Protein AF-A0A3M1FI70-F1 (afdb_monomer)

Radius of gyration: 11.57 Å; Cα contacts (8 Å, |Δi|>4): 146; chains: 1; bounding box: 29×30×27 Å

pLDDT: mean 91.25, std 9.16, range [39.53, 97.38]

Structure (mmCIF, N/CA/C/O backbone):
data_AF-A0A3M1FI70-F1
#
_entry.id   AF-A0A3M1FI70-F1
#
loop_
_atom_site.group_PDB
_atom_site.id
_atom_site.type_symbol
_atom_site.label_atom_id
_atom_site.label_alt_id
_atom_site.label_comp_id
_atom_site.label_asym_id
_atom_site.label_entity_id
_atom_site.label_seq_id
_atom_site.pdbx_PDB_ins_code
_atom_site.Cartn_x
_atom_site.Cartn_y
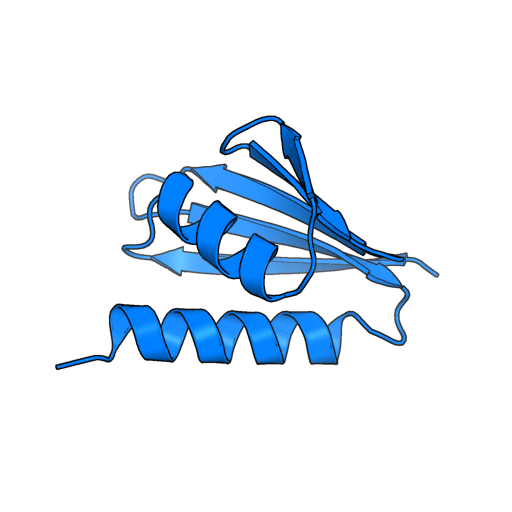_atom_site.Cartn_z
_atom_site.occupancy
_atom_site.B_iso_or_equiv
_atom_site.auth_seq_id
_atom_site.auth_comp_id
_atom_site.auth_asym_id
_atom_site.auth_atom_id
_atom_site.pdbx_PDB_model_num
ATOM 1 N N . MET A 1 1 ? 8.588 10.198 -16.537 1.00 64.44 1 MET A N 1
ATOM 2 C CA . MET A 1 1 ? 7.212 10.642 -16.244 1.00 64.44 1 MET A CA 1
ATOM 3 C C . MET A 1 1 ? 6.824 9.999 -14.923 1.00 64.44 1 MET A C 1
ATOM 5 O O . MET A 1 1 ? 7.309 8.898 -14.676 1.00 64.44 1 MET A O 1
ATOM 9 N N . TYR A 1 2 ? 6.105 10.703 -14.049 1.00 72.81 2 TYR A N 1
ATOM 10 C CA . TYR A 1 2 ? 5.507 10.062 -12.877 1.00 72.81 2 TYR A CA 1
ATOM 11 C C . TYR A 1 2 ? 4.127 9.579 -13.288 1.00 72.81 2 TYR A C 1
ATOM 13 O O . TYR A 1 2 ? 3.379 10.360 -13.876 1.00 72.81 2 TYR A O 1
ATOM 21 N N . ASP A 1 3 ? 3.843 8.319 -13.006 1.00 86.69 3 ASP A N 1
ATOM 22 C CA . ASP A 1 3 ? 2.532 7.720 -13.193 1.00 86.69 3 ASP A CA 1
ATOM 23 C C . ASP A 1 3 ? 1.879 7.506 -11.821 1.00 86.69 3 ASP A C 1
ATOM 25 O O . ASP A 1 3 ? 2.527 7.677 -10.776 1.00 86.69 3 ASP A O 1
ATOM 29 N N . SER A 1 4 ? 0.569 7.288 -11.792 1.00 90.94 4 SER A N 1
ATOM 30 C CA . SER A 1 4 ? -0.190 7.249 -10.546 1.00 90.94 4 SER A CA 1
ATOM 31 C C . SER A 1 4 ? -1.313 6.236 -10.616 1.00 90.94 4 SER A C 1
ATOM 33 O O . SER A 1 4 ? -2.153 6.300 -11.507 1.00 90.94 4 SER A O 1
ATOM 35 N N . ASP A 1 5 ? -1.362 5.362 -9.619 1.00 94.25 5 ASP A N 1
ATOM 36 C CA . ASP A 1 5 ? -2.382 4.324 -9.506 1.00 94.25 5 ASP A CA 1
ATOM 37 C C . ASP A 1 5 ? -2.867 4.221 -8.057 1.00 94.25 5 ASP A C 1
ATOM 39 O O . ASP A 1 5 ? -2.224 4.720 -7.134 1.00 94.25 5 ASP A O 1
ATOM 43 N N . SER A 1 6 ? -4.044 3.646 -7.843 1.00 95.06 6 SER A N 1
ATOM 44 C CA . SER A 1 6 ? -4.695 3.596 -6.536 1.00 95.06 6 SER A CA 1
ATOM 45 C C . SER A 1 6 ? -5.192 2.194 -6.241 1.00 95.06 6 SER A C 1
ATOM 47 O O . SER A 1 6 ? -6.024 1.656 -6.968 1.00 95.06 6 SER A O 1
ATOM 49 N N . LEU A 1 7 ? -4.737 1.632 -5.124 1.00 94.50 7 LEU A N 1
ATOM 50 C CA . LEU A 1 7 ? -5.088 0.280 -4.724 1.00 94.50 7 LEU A CA 1
ATOM 51 C C . LEU A 1 7 ? -6.051 0.287 -3.524 1.00 94.50 7 LEU A C 1
ATOM 53 O O . LEU A 1 7 ? -5.649 0.666 -2.417 1.00 94.50 7 LEU A O 1
ATOM 57 N N . PRO A 1 8 ? -7.308 -0.161 -3.692 1.00 94.31 8 PRO A N 1
ATOM 58 C CA . PRO A 1 8 ? -8.219 -0.355 -2.573 1.00 94.31 8 PRO A CA 1
ATOM 59 C C . PRO A 1 8 ? -7.802 -1.574 -1.741 1.00 94.31 8 PRO A C 1
ATOM 61 O O . PRO A 1 8 ? -7.646 -2.679 -2.257 1.00 94.31 8 PRO A O 1
ATOM 64 N N . CYS A 1 9 ? -7.655 -1.376 -0.435 1.00 93.62 9 CYS A N 1
ATOM 65 C CA . CYS A 1 9 ? -7.233 -2.387 0.532 1.00 93.62 9 CYS A CA 1
ATOM 66 C C . CYS A 1 9 ? -8.305 -2.549 1.625 1.00 93.62 9 CYS A C 1
ATOM 68 O O . CYS A 1 9 ? -8.160 -2.001 2.726 1.00 93.62 9 CYS A O 1
ATOM 70 N N . PRO A 1 10 ? -9.400 -3.279 1.343 1.00 93.19 10 PRO A N 1
ATOM 71 C CA . PRO A 1 10 ? -10.445 -3.515 2.331 1.00 93.19 10 PRO A CA 1
ATOM 72 C C . PRO A 1 10 ? -9.902 -4.324 3.518 1.00 93.19 10 PRO A C 1
ATOM 74 O O . PRO A 1 10 ? -9.106 -5.247 3.356 1.00 93.19 10 PRO A O 1
ATOM 77 N N . GLY A 1 11 ? -10.324 -3.972 4.729 1.00 91.62 11 GLY A N 1
ATOM 78 C CA . GLY A 1 11 ? -9.911 -4.585 5.992 1.00 91.62 11 GLY A CA 1
ATOM 79 C C . GLY A 1 11 ? -8.524 -4.169 6.496 1.00 91.62 11 GLY A C 1
ATOM 80 O O . GLY A 1 11 ? -8.142 -4.551 7.605 1.00 91.62 11 GLY A O 1
ATOM 81 N N . LEU A 1 12 ? -7.774 -3.375 5.728 1.00 94.25 12 LEU A N 1
ATOM 82 C CA . LEU A 1 12 ? -6.474 -2.855 6.137 1.00 94.25 12 LEU A CA 1
ATOM 83 C C . LEU A 1 12 ? -6.649 -1.522 6.874 1.00 94.25 12 LEU A C 1
ATOM 85 O O . LEU A 1 12 ? -7.403 -0.656 6.443 1.00 94.25 12 LEU A O 1
ATOM 89 N N . THR A 1 13 ? -5.947 -1.343 7.992 1.00 95.62 13 THR A N 1
ATOM 90 C CA . THR A 1 13 ? -5.941 -0.067 8.723 1.00 95.62 13 THR A CA 1
ATOM 91 C C . THR A 1 13 ? -4.824 0.846 8.210 1.00 95.62 13 THR A C 1
ATOM 93 O O . THR A 1 13 ? -3.811 0.337 7.723 1.00 95.62 13 THR A O 1
ATOM 96 N N . PRO A 1 14 ? -4.924 2.179 8.391 1.00 95.75 14 PRO A N 1
ATOM 97 C CA . PRO A 1 14 ? -3.858 3.104 7.997 1.00 95.75 14 PRO A CA 1
ATOM 98 C C . PRO A 1 14 ? -2.491 2.777 8.610 1.00 95.75 14 PRO A C 1
ATOM 100 O O . PRO A 1 14 ? -1.465 2.861 7.942 1.00 95.75 14 PRO A O 1
ATOM 103 N N . GLU A 1 15 ? -2.475 2.330 9.869 1.00 95.44 15 GLU A N 1
ATOM 104 C CA . GLU A 1 15 ? -1.251 1.903 10.557 1.00 95.44 15 GLU A CA 1
ATOM 105 C C . GLU A 1 15 ? -0.602 0.688 9.875 1.00 95.44 15 GLU A C 1
ATOM 107 O O . GLU A 1 15 ? 0.614 0.657 9.673 1.00 95.44 15 GLU A O 1
ATOM 112 N N . ARG A 1 16 ? -1.405 -0.312 9.487 1.00 94.75 16 ARG A N 1
ATOM 113 C CA . ARG A 1 16 ? -0.899 -1.501 8.790 1.00 94.75 16 ARG A CA 1
ATOM 114 C C . ARG A 1 16 ? -0.448 -1.168 7.376 1.00 94.75 16 ARG A C 1
ATOM 116 O O . ARG A 1 16 ? 0.632 -1.594 6.982 1.00 94.75 16 ARG A O 1
ATOM 123 N N . ALA A 1 17 ? -1.213 -0.356 6.651 1.00 95.38 17 ALA A N 1
ATOM 124 C CA . ALA A 1 17 ? -0.828 0.128 5.330 1.00 95.38 17 ALA A CA 1
ATOM 125 C C . ALA A 1 17 ? 0.527 0.848 5.369 1.00 95.38 17 ALA A C 1
ATOM 127 O O . ALA A 1 17 ? 1.422 0.508 4.595 1.00 95.38 17 ALA A O 1
ATOM 128 N N . GLU A 1 18 ? 0.735 1.750 6.334 1.00 96.75 18 GLU A N 1
ATOM 129 C CA . GLU A 1 18 ? 2.030 2.405 6.540 1.00 96.75 18 GLU A CA 1
ATOM 130 C C . GLU A 1 18 ? 3.135 1.378 6.823 1.00 96.75 18 GLU A C 1
ATOM 132 O O . GLU A 1 18 ? 4.204 1.425 6.213 1.00 96.75 18 GLU A O 1
ATOM 137 N N . ALA A 1 19 ? 2.892 0.417 7.718 1.00 95.75 19 ALA A N 1
ATOM 138 C CA . ALA A 1 19 ? 3.871 -0.614 8.045 1.00 95.75 19 ALA A CA 1
ATOM 139 C C . ALA A 1 19 ? 4.260 -1.468 6.824 1.00 95.75 19 ALA A C 1
ATOM 141 O O . ALA A 1 19 ? 5.442 -1.784 6.654 1.00 95.75 19 ALA A O 1
AT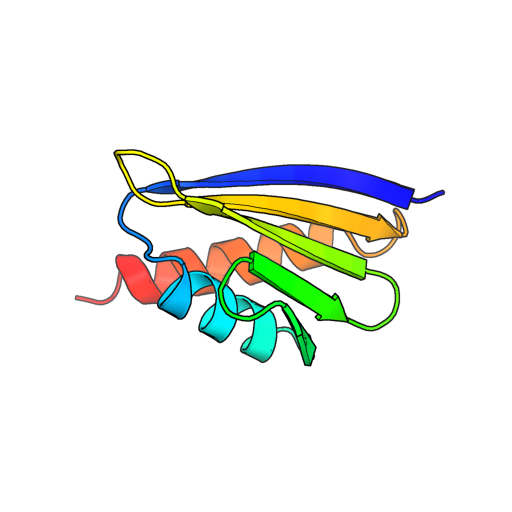OM 142 N N . LEU A 1 20 ? 3.301 -1.812 5.960 1.00 95.00 20 LEU A N 1
ATOM 143 C CA . LEU A 1 20 ? 3.544 -2.535 4.712 1.00 95.00 20 LEU A CA 1
ATOM 144 C C . LEU A 1 20 ? 4.356 -1.696 3.719 1.00 95.00 20 LEU A C 1
ATOM 146 O O . LEU A 1 20 ? 5.350 -2.182 3.180 1.00 95.00 20 LEU A O 1
ATOM 150 N N . LEU A 1 21 ? 4.011 -0.422 3.535 1.00 95.31 21 LEU A N 1
ATOM 151 C CA . LEU A 1 21 ? 4.749 0.476 2.643 1.00 95.31 21 LEU A CA 1
ATOM 152 C C . LEU A 1 21 ? 6.183 0.727 3.134 1.00 95.31 21 LEU A C 1
ATOM 154 O O . LEU A 1 21 ? 7.123 0.787 2.342 1.00 95.31 21 LEU A O 1
ATOM 158 N N . ARG A 1 22 ? 6.394 0.781 4.451 1.00 94.81 22 ARG A N 1
ATOM 159 C CA . ARG A 1 22 ? 7.739 0.857 5.041 1.00 94.81 22 ARG A CA 1
ATOM 160 C C . ARG A 1 22 ? 8.581 -0.384 4.748 1.00 94.81 22 ARG A C 1
ATOM 162 O O . ARG A 1 22 ? 9.792 -0.262 4.572 1.00 94.81 22 ARG A O 1
ATOM 169 N N . ARG A 1 23 ? 7.974 -1.575 4.644 1.00 94.12 23 ARG A N 1
ATOM 170 C CA . ARG A 1 23 ? 8.680 -2.809 4.230 1.00 94.12 23 ARG A CA 1
ATOM 171 C C . ARG A 1 23 ? 9.156 -2.745 2.773 1.00 94.12 23 ARG A C 1
ATOM 173 O O . ARG A 1 23 ? 10.148 -3.392 2.450 1.00 94.12 23 ARG A O 1
ATOM 180 N N . LEU A 1 24 ? 8.520 -1.926 1.932 1.00 91.56 24 LEU A N 1
ATOM 181 C CA . LEU A 1 24 ? 8.947 -1.647 0.553 1.00 91.56 24 LEU A CA 1
ATOM 182 C C . LEU A 1 24 ? 10.096 -0.628 0.459 1.00 91.56 24 LEU A C 1
ATOM 184 O O . LEU A 1 24 ? 10.560 -0.326 -0.638 1.00 91.56 24 LEU A O 1
ATOM 188 N N . GLY A 1 25 ? 10.576 -0.114 1.595 1.00 91.38 25 GLY A N 1
ATOM 189 C CA . GLY A 1 25 ? 11.675 0.850 1.655 1.00 91.38 25 GLY A CA 1
ATOM 190 C C . GLY A 1 25 ? 11.233 2.311 1.730 1.00 91.38 25 GLY A C 1
ATOM 191 O O . GLY A 1 25 ? 12.060 3.191 1.500 1.00 91.38 25 GLY A O 1
ATOM 192 N N . ALA A 1 26 ? 9.966 2.584 2.054 1.00 92.38 26 ALA A N 1
ATOM 193 C CA . ALA A 1 26 ? 9.497 3.944 2.293 1.00 92.38 26 ALA A CA 1
ATOM 194 C C . ALA A 1 26 ? 9.857 4.456 3.697 1.00 92.38 26 ALA A C 1
ATOM 196 O O . ALA A 1 26 ? 9.787 3.728 4.693 1.00 92.38 26 ALA A O 1
ATOM 197 N N . GLY A 1 27 ? 10.189 5.741 3.782 1.00 94.12 27 GLY A N 1
ATOM 198 C CA . GLY A 1 27 ? 10.174 6.522 5.013 1.00 94.12 27 GLY A CA 1
ATOM 199 C C . GLY A 1 27 ? 8.792 7.121 5.270 1.00 94.12 27 GLY A C 1
ATOM 200 O O . GLY A 1 27 ? 8.038 7.388 4.338 1.00 94.12 27 GLY A O 1
ATOM 201 N N . VAL A 1 28 ? 8.452 7.344 6.540 1.00 94.62 28 VAL A N 1
ATOM 202 C CA . VAL A 1 28 ? 7.211 8.043 6.909 1.00 94.62 28 VAL A CA 1
ATOM 203 C C . VAL A 1 28 ? 7.426 9.539 6.731 1.00 94.62 28 VAL A C 1
ATOM 205 O O . VAL A 1 28 ? 8.305 10.104 7.383 1.00 94.62 28 VAL A O 1
ATOM 208 N N . SER A 1 29 ? 6.627 10.156 5.863 1.00 93.81 29 SER A N 1
ATOM 209 C CA . SER A 1 29 ? 6.616 11.608 5.662 1.00 93.81 29 SER A CA 1
ATOM 210 C C . SER A 1 29 ? 5.549 12.241 6.560 1.00 93.81 29 SER A C 1
ATOM 212 O O . SER A 1 29 ? 5.841 13.144 7.342 1.00 93.81 29 SER A O 1
ATOM 214 N N . GLU A 1 30 ? 4.343 11.658 6.570 1.00 93.75 30 GLU A N 1
ATOM 215 C CA . GLU A 1 30 ? 3.241 12.026 7.461 1.00 93.75 30 GLU A CA 1
ATOM 216 C C . GLU A 1 30 ? 2.600 10.769 8.053 1.00 93.75 30 GLU A C 1
ATOM 218 O O . GLU A 1 30 ? 2.172 9.863 7.337 1.00 93.75 30 GLU A O 1
ATOM 223 N N . LYS A 1 31 ? 2.542 10.698 9.383 1.00 93.81 31 LYS A N 1
ATOM 224 C CA . LYS A 1 31 ? 2.128 9.484 10.091 1.00 93.81 31 LYS A CA 1
ATOM 225 C C . LYS A 1 31 ? 0.699 9.072 9.725 1.00 93.81 31 LYS A C 1
ATOM 227 O O . LYS A 1 31 ? -0.227 9.851 9.917 1.00 93.81 31 LYS A O 1
ATOM 232 N N . HIS A 1 32 ? 0.548 7.822 9.293 1.00 92.31 32 HIS A N 1
ATOM 233 C CA . HIS A 1 32 ? -0.685 7.175 8.837 1.00 92.31 32 HIS A CA 1
ATOM 234 C C . HIS A 1 32 ? -1.342 7.828 7.612 1.00 92.31 32 HIS A C 1
ATOM 236 O O . HIS A 1 32 ? -2.482 7.497 7.298 1.00 92.31 32 HIS A O 1
ATOM 242 N N . THR A 1 33 ? -0.624 8.721 6.928 1.00 94.31 33 THR A N 1
ATOM 243 C CA . THR A 1 33 ? -1.159 9.507 5.811 1.00 94.31 33 THR A CA 1
ATOM 244 C C . THR A 1 33 ? -0.263 9.416 4.587 1.00 94.31 33 THR A C 1
ATOM 246 O O . THR A 1 33 ? -0.763 9.210 3.491 1.00 94.31 33 THR A O 1
ATOM 249 N N . ARG A 1 34 ? 1.059 9.558 4.737 1.00 95.69 34 ARG A N 1
ATOM 250 C CA . ARG A 1 34 ? 1.975 9.652 3.598 1.00 95.69 34 ARG A CA 1
ATOM 251 C C . ARG A 1 34 ? 3.333 9.036 3.885 1.00 95.69 34 ARG A C 1
ATOM 253 O O . ARG A 1 34 ? 3.961 9.284 4.918 1.00 95.69 34 ARG A O 1
ATOM 260 N N . VAL A 1 35 ? 3.834 8.299 2.906 1.00 96.31 35 VAL A N 1
ATOM 261 C CA . VAL A 1 35 ? 5.167 7.701 2.920 1.00 96.31 35 VAL A CA 1
ATOM 262 C C . VAL A 1 35 ? 5.901 7.996 1.618 1.00 96.31 35 VAL A C 1
ATOM 264 O O . VAL A 1 35 ? 5.290 8.194 0.570 1.00 96.31 35 VAL A O 1
ATOM 267 N N . GLU A 1 36 ? 7.225 8.032 1.687 1.00 95.88 36 GLU A N 1
ATOM 268 C CA . GLU A 1 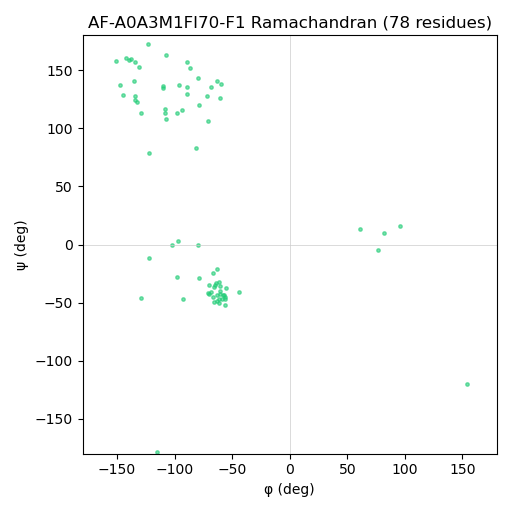36 ? 8.086 8.407 0.567 1.00 95.88 36 GLU A CA 1
ATOM 269 C C . GLU A 1 36 ? 9.251 7.432 0.448 1.00 95.88 36 GLU A C 1
ATOM 271 O O . GLU A 1 36 ? 9.966 7.163 1.414 1.00 95.88 36 GLU A O 1
ATOM 276 N N . GLY A 1 37 ? 9.440 6.892 -0.750 1.00 92.75 37 GLY A N 1
ATOM 277 C CA . GLY A 1 37 ? 10.575 6.061 -1.116 1.00 92.75 37 GLY A CA 1
ATOM 278 C C . GLY A 1 37 ? 11.434 6.725 -2.189 1.00 92.75 37 GLY A C 1
ATOM 279 O O . GLY A 1 37 ? 11.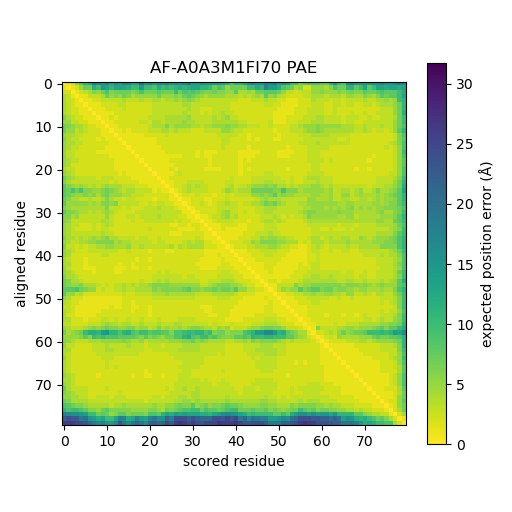192 7.845 -2.641 1.00 92.75 37 GLY A O 1
ATOM 280 N N . LEU A 1 38 ? 12.480 6.026 -2.623 1.00 90.25 38 LEU A N 1
ATOM 281 C CA . LEU A 1 38 ? 13.340 6.522 -3.695 1.00 90.25 38 LEU A CA 1
ATOM 282 C C . LEU A 1 38 ? 12.591 6.474 -5.031 1.00 90.25 38 LEU A C 1
ATOM 284 O O . LEU A 1 38 ? 12.401 5.403 -5.600 1.00 90.25 38 LEU A O 1
ATOM 288 N N . GLY A 1 39 ? 12.183 7.642 -5.529 1.00 90.69 39 GLY A N 1
ATOM 289 C CA . GLY A 1 39 ? 11.494 7.771 -6.815 1.00 90.69 39 GLY A CA 1
ATOM 290 C C . GLY A 1 39 ? 9.992 7.477 -6.772 1.00 90.69 39 GLY A C 1
ATOM 291 O O . GLY A 1 39 ? 9.373 7.393 -7.832 1.00 90.69 39 GLY A O 1
ATOM 292 N N . TRP A 1 40 ? 9.406 7.337 -5.580 1.00 94.56 40 TRP A N 1
ATOM 293 C CA . TRP A 1 40 ? 7.970 7.146 -5.408 1.00 94.56 40 TRP A CA 1
ATOM 294 C C . TRP A 1 40 ? 7.465 7.700 -4.074 1.00 94.56 40 TRP A C 1
ATOM 296 O O . TRP A 1 40 ? 8.219 7.835 -3.114 1.00 94.56 40 TRP A O 1
ATOM 306 N N . GLN A 1 41 ? 6.174 7.983 -4.001 1.00 95.69 41 GLN A N 1
ATOM 307 C CA . GLN A 1 41 ? 5.449 8.293 -2.773 1.00 95.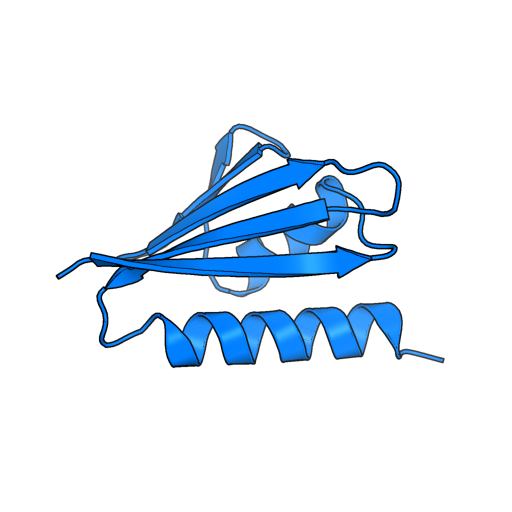69 41 GLN A CA 1
ATOM 308 C C . GLN A 1 41 ? 4.137 7.511 -2.756 1.00 95.69 41 GLN A C 1
ATOM 310 O O . GLN A 1 41 ? 3.635 7.120 -3.813 1.00 95.69 41 GLN A O 1
ATOM 315 N N . ALA A 1 42 ? 3.588 7.293 -1.567 1.00 96.75 42 ALA A N 1
ATOM 316 C CA . ALA A 1 42 ? 2.237 6.785 -1.427 1.00 96.75 42 ALA A CA 1
ATOM 317 C C . ALA A 1 42 ? 1.450 7.550 -0.364 1.00 96.75 42 ALA A C 1
ATOM 319 O O . ALA A 1 42 ? 1.984 7.889 0.695 1.00 96.75 42 ALA A O 1
ATOM 320 N N . GLU A 1 43 ? 0.180 7.789 -0.658 1.00 97.38 43 GLU A N 1
ATOM 321 C CA . GLU A 1 43 ? -0.789 8.418 0.232 1.00 97.38 43 GLU A CA 1
ATOM 322 C C . GLU A 1 43 ? -1.814 7.371 0.673 1.00 97.38 43 GLU A C 1
ATOM 324 O O . GLU A 1 43 ? -2.262 6.545 -0.119 1.00 97.38 43 GLU A O 1
ATOM 329 N N . ILE A 1 44 ? -2.141 7.371 1.959 1.00 97.25 44 ILE A N 1
ATOM 330 C CA . ILE A 1 44 ? -3.036 6.418 2.605 1.00 97.25 44 ILE A CA 1
ATOM 331 C C . ILE A 1 44 ? -4.328 7.164 2.919 1.00 97.25 44 ILE A C 1
ATOM 333 O O . I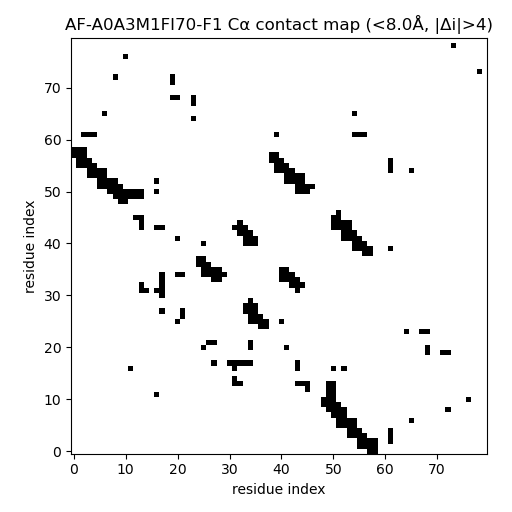LE A 1 44 ? -4.374 7.988 3.832 1.00 97.25 44 ILE A O 1
ATOM 337 N N . GLU A 1 45 ? -5.382 6.854 2.176 1.00 97.06 45 GLU A N 1
ATOM 338 C CA . GLU A 1 45 ? -6.711 7.410 2.387 1.00 97.06 45 GLU A CA 1
ATOM 339 C C . GLU A 1 45 ? -7.565 6.415 3.190 1.00 97.06 45 GLU A C 1
ATOM 341 O O . GLU A 1 45 ? -7.865 5.325 2.697 1.00 97.06 45 GLU A O 1
ATOM 346 N N . PRO A 1 46 ? -7.963 6.728 4.436 1.00 95.44 46 PRO A N 1
ATOM 347 C CA . PRO A 1 46 ? -8.883 5.883 5.187 1.00 95.44 46 PRO A CA 1
ATOM 348 C C . PRO A 1 46 ? -10.289 5.907 4.581 1.00 95.44 46 PRO A C 1
ATOM 350 O O . PRO A 1 46 ? -10.834 6.970 4.292 1.00 95.44 46 PRO A O 1
ATOM 353 N N . THR A 1 47 ? -10.901 4.731 4.463 1.00 95.31 47 THR A N 1
ATOM 354 C CA . THR A 1 47 ? -12.275 4.542 3.977 1.00 95.31 47 THR A CA 1
ATOM 355 C C . THR A 1 47 ? -13.122 3.794 5.007 1.00 95.31 47 THR A C 1
ATOM 357 O O . THR A 1 47 ? -12.610 3.314 6.019 1.00 95.31 47 THR A O 1
ATOM 360 N N . GLU A 1 48 ? -14.432 3.691 4.768 1.00 92.69 48 GLU A N 1
ATOM 361 C CA . GLU A 1 48 ? -15.355 2.974 5.665 1.00 92.69 48 GLU A CA 1
ATOM 362 C C . GLU A 1 48 ? -14.999 1.483 5.805 1.00 92.69 48 GLU A C 1
ATOM 364 O O . GLU A 1 48 ? -15.157 0.909 6.882 1.00 92.69 48 GLU A O 1
ATOM 369 N N . ASP A 1 49 ? -14.454 0.884 4.743 1.00 91.00 49 ASP A N 1
ATOM 370 C CA . ASP A 1 49 ? -14.118 -0.539 4.673 1.00 91.00 49 ASP A CA 1
ATOM 371 C C . ASP A 1 49 ? -12.618 -0.832 4.848 1.00 91.00 49 ASP A C 1
ATOM 373 O O . ASP A 1 49 ? -12.222 -1.995 4.807 1.00 91.00 49 ASP A O 1
ATOM 377 N N . GLY A 1 50 ? -11.756 0.174 5.039 1.00 94.62 50 GLY A N 1
ATOM 378 C CA . GLY A 1 50 ? -10.307 -0.016 5.167 1.00 94.62 50 GLY A CA 1
ATOM 379 C C . GLY A 1 50 ? -9.508 1.217 4.756 1.00 94.62 50 GLY A C 1
ATOM 380 O O . GLY A 1 50 ? -9.664 2.290 5.338 1.00 94.62 50 GLY A O 1
ATOM 381 N N . VAL A 1 51 ? -8.640 1.068 3.754 1.00 96.50 51 VAL A N 1
ATOM 382 C CA . VAL A 1 51 ? -7.906 2.189 3.148 1.00 96.50 51 VAL A CA 1
ATOM 383 C C . VAL A 1 51 ? -7.826 2.052 1.632 1.00 96.50 51 VAL A C 1
ATOM 385 O O . VAL A 1 51 ? -7.915 0.951 1.093 1.00 96.50 51 VAL A O 1
ATOM 388 N N . VAL A 1 52 ? -7.598 3.162 0.945 1.00 97.19 52 VAL A N 1
ATOM 389 C CA . VAL A 1 52 ? -7.095 3.203 -0.428 1.00 97.19 52 VAL A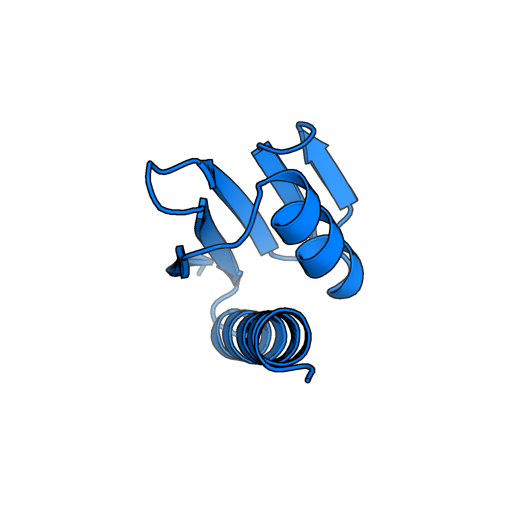 CA 1
ATOM 390 C C . VAL A 1 52 ? -5.675 3.750 -0.374 1.00 97.19 52 VAL A C 1
ATOM 392 O O . VAL A 1 52 ? -5.403 4.705 0.350 1.00 97.19 52 VAL A O 1
ATOM 395 N N . VAL A 1 53 ? -4.751 3.119 -1.094 1.00 96.62 53 VAL A N 1
ATOM 396 C CA . VAL A 1 53 ? -3.367 3.589 -1.184 1.00 96.62 53 VAL A CA 1
ATOM 397 C C . VAL A 1 53 ? -3.122 4.156 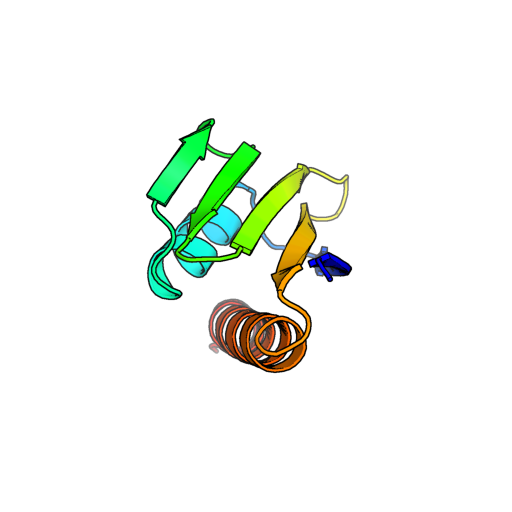-2.573 1.00 96.62 53 VAL A C 1
ATOM 399 O O . VAL A 1 53 ? -3.189 3.422 -3.555 1.00 96.62 53 VAL A O 1
ATOM 402 N N . HIS A 1 54 ? -2.831 5.449 -2.647 1.00 96.88 54 HIS A N 1
ATOM 403 C CA . HIS A 1 54 ? -2.511 6.158 -3.882 1.00 96.88 54 HIS A CA 1
ATOM 404 C C . HIS A 1 54 ? -1.001 6.174 -4.073 1.00 96.88 54 HIS A C 1
ATOM 406 O O . HIS A 1 54 ? -0.284 6.762 -3.270 1.00 96.88 54 HIS A O 1
ATOM 412 N N . PHE A 1 55 ? -0.508 5.526 -5.118 1.00 96.00 55 PHE A N 1
ATOM 413 C CA . PHE A 1 55 ? 0.901 5.490 -5.474 1.00 96.00 55 PHE A CA 1
ATOM 414 C C . PHE A 1 55 ? 1.207 6.542 -6.528 1.00 96.00 55 PHE A C 1
ATOM 416 O O . PHE A 1 55 ? 0.487 6.670 -7.512 1.00 96.00 55 PHE A O 1
ATOM 423 N N . HIS A 1 56 ? 2.327 7.237 -6.359 1.00 94.75 56 HIS A N 1
ATOM 424 C CA . HIS A 1 56 ? 2.900 8.110 -7.375 1.00 94.75 56 HIS A CA 1
ATOM 425 C C . HIS A 1 56 ? 4.363 7.735 -7.543 1.00 94.75 56 HIS A C 1
ATOM 427 O O . HIS A 1 56 ? 5.160 7.917 -6.621 1.00 94.75 56 HIS A O 1
ATOM 433 N N . ALA A 1 57 ? 4.734 7.194 -8.696 1.00 93.75 57 ALA A N 1
ATOM 434 C CA . ALA A 1 57 ? 6.070 6.654 -8.909 1.00 93.75 57 ALA A CA 1
ATOM 435 C C . ALA A 1 57 ? 6.566 6.939 -10.323 1.00 93.75 57 ALA A C 1
ATOM 437 O O . ALA A 1 57 ? 5.783 7.244 -11.220 1.00 93.75 57 ALA A O 1
ATOM 438 N N . HIS A 1 58 ? 7.880 6.868 -10.536 1.00 90.00 58 HIS A N 1
ATOM 439 C CA . HIS A 1 58 ? 8.390 6.813 -11.903 1.00 90.00 58 HIS A CA 1
ATOM 440 C C . HIS A 1 58 ? 7.824 5.577 -12.614 1.00 90.00 58 HIS A C 1
ATOM 442 O O . HIS A 1 58 ? 7.790 4.495 -12.034 1.00 90.00 58 HIS A O 1
ATOM 448 N N . ASP A 1 59 ? 7.424 5.756 -13.872 1.00 79.56 59 ASP A N 1
ATOM 449 C CA . ASP A 1 59 ? 6.804 4.741 -14.744 1.00 79.56 59 ASP A CA 1
ATOM 450 C C . ASP A 1 59 ? 7.508 3.364 -14.664 1.00 79.56 59 ASP A C 1
ATOM 452 O O . ASP A 1 59 ? 6.895 2.320 -14.491 1.00 79.56 59 ASP A O 1
ATOM 456 N N . GLU A 1 60 ? 8.842 3.379 -14.622 1.00 84.38 60 GLU A N 1
ATOM 457 C CA . GLU A 1 60 ? 9.705 2.189 -14.582 1.00 84.38 60 GLU A CA 1
ATOM 458 C C . GLU A 1 60 ? 9.535 1.308 -13.330 1.00 84.38 60 GLU A C 1
ATOM 460 O O . GLU A 1 60 ? 9.948 0.147 -13.334 1.00 84.38 60 GLU A O 1
ATOM 465 N N . ILE A 1 61 ? 8.993 1.862 -12.241 1.00 90.00 61 ILE A N 1
ATOM 466 C CA . ILE A 1 61 ? 8.912 1.195 -10.935 1.00 90.00 61 ILE A CA 1
ATOM 467 C C . ILE A 1 61 ? 7.483 1.060 -10.402 1.00 90.00 61 ILE A C 1
ATOM 469 O O . ILE A 1 61 ? 7.298 0.326 -9.432 1.00 90.00 61 ILE A O 1
ATOM 473 N N . LEU A 1 62 ? 6.490 1.736 -10.995 1.00 91.44 62 LEU A N 1
ATOM 474 C CA . LEU A 1 62 ? 5.119 1.752 -10.473 1.00 91.44 62 LEU A CA 1
ATOM 475 C C . LEU A 1 62 ? 4.507 0.345 -10.447 1.00 91.44 62 LEU A C 1
ATOM 477 O O . LEU A 1 62 ? 4.064 -0.103 -9.392 1.00 91.44 62 LEU A O 1
ATOM 481 N N . ASP A 1 63 ? 4.571 -0.384 -11.561 1.00 91.19 63 ASP A N 1
ATOM 482 C CA . ASP A 1 63 ? 4.012 -1.738 -11.664 1.00 91.19 63 ASP A CA 1
ATOM 483 C C . ASP A 1 63 ? 4.655 -2.718 -10.670 1.00 91.19 63 ASP A C 1
ATOM 485 O O . ASP A 1 63 ? 3.975 -3.525 -10.031 1.00 91.19 63 ASP A O 1
ATOM 489 N N . ASP A 1 64 ? 5.983 -2.663 -10.510 1.00 92.88 64 ASP A N 1
ATOM 490 C CA . ASP A 1 64 ? 6.681 -3.541 -9.566 1.00 92.88 64 ASP A CA 1
ATOM 491 C C . ASP A 1 64 ? 6.371 -3.163 -8.112 1.00 92.88 64 ASP A C 1
ATOM 493 O O . ASP A 1 64 ? 6.252 -4.044 -7.259 1.00 92.88 64 ASP A O 1
ATOM 497 N N . LEU A 1 65 ? 6.195 -1.871 -7.829 1.00 93.06 65 LEU A N 1
ATOM 498 C CA . LEU A 1 65 ? 5.807 -1.371 -6.516 1.00 93.06 65 LEU A CA 1
ATOM 499 C C . LEU A 1 65 ? 4.395 -1.831 -6.136 1.00 93.06 65 LEU A C 1
ATOM 501 O O . LEU A 1 65 ? 4.224 -2.398 -5.054 1.00 93.06 65 LEU A O 1
ATOM 505 N N . LEU A 1 66 ? 3.423 -1.647 -7.034 1.00 93.44 66 LEU A N 1
ATOM 506 C CA . LEU A 1 66 ? 2.041 -2.102 -6.865 1.00 93.44 66 LEU A CA 1
ATOM 507 C C . LEU A 1 66 ? 2.005 -3.609 -6.615 1.00 93.44 66 LEU A C 1
ATOM 509 O O . LEU A 1 66 ? 1.521 -4.051 -5.574 1.00 93.44 66 LEU A O 1
ATOM 513 N N . ARG A 1 67 ? 2.654 -4.391 -7.486 1.00 93.69 67 ARG A N 1
ATOM 514 C CA . ARG A 1 67 ? 2.705 -5.853 -7.369 1.00 93.69 67 ARG A CA 1
ATOM 515 C C . ARG A 1 67 ? 3.298 -6.317 -6.039 1.00 93.69 67 ARG A C 1
ATOM 517 O O . ARG A 1 67 ? 2.811 -7.274 -5.437 1.00 93.69 67 ARG A O 1
ATOM 524 N N . ARG A 1 68 ? 4.385 -5.691 -5.576 1.00 94.56 68 ARG A N 1
ATOM 525 C CA . ARG A 1 68 ? 4.995 -6.046 -4.283 1.00 94.56 68 ARG A CA 1
ATOM 526 C C . ARG A 1 68 ? 4.089 -5.668 -3.120 1.00 94.56 68 ARG A C 1
ATOM 528 O O . ARG A 1 68 ? 3.985 -6.440 -2.170 1.00 94.56 68 ARG A O 1
ATOM 535 N N . PHE A 1 69 ? 3.446 -4.504 -3.180 1.00 94.62 69 PHE A N 1
ATOM 536 C CA . PHE A 1 69 ? 2.503 -4.085 -2.152 1.00 94.62 69 PHE A CA 1
ATOM 537 C C . PHE A 1 69 ? 1.318 -5.051 -2.058 1.00 94.62 69 PHE A C 1
ATOM 539 O O . PHE A 1 69 ? 1.031 -5.540 -0.968 1.00 94.62 69 PHE A O 1
ATOM 546 N N . GLU A 1 70 ? 0.719 -5.425 -3.189 1.00 93.75 70 GLU A N 1
ATOM 547 C CA . GLU A 1 70 ? -0.350 -6.426 -3.256 1.00 93.75 70 GLU A CA 1
ATOM 548 C C . GLU A 1 70 ? 0.070 -7.764 -2.639 1.00 93.75 70 GLU A C 1
ATOM 550 O O . GLU A 1 70 ? -0.658 -8.314 -1.820 1.00 93.75 70 GLU A O 1
ATOM 555 N N . GLN A 1 71 ? 1.276 -8.262 -2.941 1.00 93.19 71 GLN A N 1
ATOM 556 C CA . GLN A 1 71 ? 1.798 -9.492 -2.327 1.00 93.19 71 GLN A CA 1
ATOM 557 C C . GLN A 1 71 ? 1.929 -9.386 -0.802 1.00 93.19 71 GLN A C 1
ATOM 559 O O . GLN A 1 71 ? 1.725 -10.365 -0.080 1.00 93.19 71 GLN A O 1
ATOM 564 N N . HIS A 1 72 ? 2.296 -8.211 -0.292 1.00 92.38 72 HIS A N 1
ATOM 565 C CA . HIS A 1 72 ? 2.361 -7.974 1.143 1.00 92.38 72 HIS A CA 1
ATOM 566 C C . HIS A 1 72 ? 0.972 -7.911 1.785 1.00 92.38 72 HIS A C 1
ATOM 568 O O . HIS A 1 72 ? 0.798 -8.486 2.860 1.00 92.38 72 HIS A O 1
ATOM 574 N N . VAL A 1 73 ? 0.006 -7.255 1.135 1.00 92.31 73 VAL A N 1
ATOM 575 C CA . VAL A 1 73 ? -1.391 -7.186 1.589 1.00 92.31 73 VAL A CA 1
ATOM 576 C C . VAL A 1 73 ? -2.015 -8.579 1.594 1.00 92.31 73 VAL A C 1
ATOM 578 O O . VAL A 1 73 ? -2.560 -8.987 2.616 1.00 92.31 73 VAL A O 1
ATOM 581 N N . ASP A 1 74 ? -1.864 -9.344 0.511 1.00 90.31 74 ASP A N 1
ATOM 582 C CA . ASP A 1 74 ? -2.354 -10.721 0.399 1.00 90.31 74 ASP A CA 1
ATOM 583 C C . ASP A 1 74 ? -1.780 -11.608 1.508 1.00 90.31 74 ASP A C 1
ATOM 585 O O . ASP A 1 74 ? -2.515 -12.312 2.192 1.00 90.31 74 ASP A O 1
ATOM 589 N N . ARG A 1 75 ? -0.481 -11.494 1.798 1.00 88.44 75 ARG A N 1
ATOM 590 C CA . ARG A 1 75 ? 0.140 -12.243 2.897 1.00 88.44 75 ARG A CA 1
ATOM 591 C C . ARG A 1 75 ? -0.371 -11.831 4.280 1.00 88.44 75 ARG A C 1
ATOM 593 O O . ARG A 1 75 ? -0.445 -12.674 5.173 1.00 88.44 75 ARG A O 1
ATOM 600 N N . GLU A 1 76 ? -0.644 -10.547 4.493 1.00 87.19 76 GLU A N 1
ATOM 601 C CA . GLU A 1 76 ? -1.092 -10.032 5.791 1.00 87.19 76 GLU A CA 1
ATOM 602 C C . GLU A 1 76 ? -2.586 -10.298 6.040 1.00 87.19 76 GLU A C 1
ATOM 604 O O . GLU A 1 76 ? -2.987 -10.487 7.188 1.00 87.19 76 GLU A O 1
ATOM 609 N N . MET A 1 77 ? -3.388 -10.379 4.974 1.00 82.12 77 MET A N 1
ATOM 610 C CA . MET A 1 77 ? -4.836 -10.611 5.026 1.00 82.12 77 MET A CA 1
ATOM 611 C C . MET A 1 77 ? -5.232 -12.079 4.793 1.00 82.12 77 MET A C 1
ATOM 613 O O . MET A 1 77 ? -6.253 -12.527 5.308 1.00 82.12 77 MET A O 1
ATOM 617 N N . GLY A 1 78 ? -4.428 -12.838 4.047 1.00 72.19 78 GLY A N 1
ATOM 618 C CA . GLY A 1 78 ? -4.635 -14.248 3.697 1.00 72.19 78 GLY A CA 1
ATOM 619 C C . GLY A 1 78 ? -3.897 -15.248 4.594 1.00 72.19 78 GLY A C 1
ATOM 620 O O . GLY A 1 78 ? -3.949 -16.451 4.346 1.00 72.19 78 GLY A O 1
ATOM 621 N N . GLY A 1 79 ? -3.202 -14.783 5.636 1.00 52.50 79 GLY A N 1
ATOM 622 C CA . GLY A 1 79 ? -2.477 -15.636 6.579 1.00 52.50 79 GLY A CA 1
ATOM 623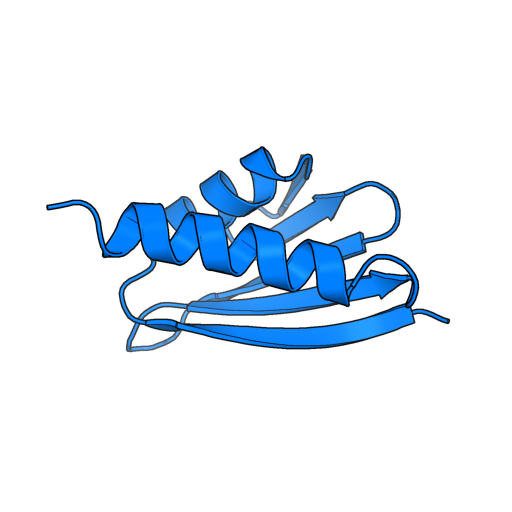 C C . GLY A 1 79 ? -3.369 -16.253 7.660 1.00 52.50 79 GLY A C 1
ATOM 624 O O . GLY A 1 79 ? -3.407 -15.736 8.778 1.00 52.50 79 GLY A O 1
ATOM 625 N N . ALA A 1 80 ? -4.028 -17.369 7.334 1.00 39.53 80 ALA A N 1
ATOM 626 C CA . ALA A 1 80 ? -4.554 -18.363 8.277 1.00 39.53 80 ALA A CA 1
ATOM 627 C C . ALA A 1 80 ? -3.816 -19.699 8.110 1.00 39.53 80 ALA A C 1
ATOM 629 O O . ALA A 1 80 ? -3.552 -20.086 6.949 1.00 39.53 80 ALA A O 1
#

Solvent-accessible surface area (backbone atoms only — not comparable to full-atom values): 4387 Å² total; per-residue (Å²): 109,76,43,74,54,73,48,80,36,73,79,36,48,43,66,55,52,47,55,54,47,38,74,76,60,29,44,79,76,39,89,56,38,29,33,38,38,94,68,30,38,37,38,44,43,80,50,100,61,21,26,34,39,38,39,40,18,36,61,94,47,37,67,62,50,52,53,52,49,50,54,50,50,47,53,73,74,64,69,123

Secondary structure (DSSP, 8-state):
-EEEEEEEEET--HHHHHHHHHHTTPEEEETTTEEEETTEEEEEEEETTEEEEEEEEEHHHHHHHHHHHHHHHHHHHS--

Sequence (80 aa):
MYDSDSLPCPGLTPERAEALLRRLGAGVSEKHTRVEGLGWQAEIEPTEDGVVVHFHAHDEILDDLLRRFEQHVDREMGGA

Foldseek 3Di:
DKDKDKADQFPAALQRLVVLVVVVVWDPPDRSAKTDHDFKIWGWAADPRYTMIMIIGDPVCPVVSVVSSVVSSCCVVVPD

Nearest PDB structures (foldseek):
  2j3t-assembly1_C  TM=4.754E-01  e=8.181E-01  Mus musculus
  5x1k-assembly1_A  TM=5.601E-01  e=4.280E+00  Sphingobium sp. SYK-6
  7e2d-assembly1_D  TM=4.056E-01  e=1.277E+00  Saccharomyces cerevisiae S288C
  3cue-assembly4_U  TM=3.835E-01  e=1.648E+00  unclassified
  7kmt-assembly1_H  TM=2.234E-01  e=3.318E+00  Saccharomyces cerevisiae

Mean predicted aligned error: 3.75 Å